Protein AF-A0ABD3XZA3-F1 (afdb_monomer)

Foldseek 3Di:
DLVVLVVQPLPCVVVLVVLVHDPVQLVVLCVVDPNDSSSSSVSSVVVSVVVVVVVVVVVVVVVVVVVVVVVVVVVVVVVVVVVVVVVVVVVD

Structure (mmCIF, N/CA/C/O backbone):
data_AF-A0ABD3XZA3-F1
#
_entry.id   AF-A0ABD3XZA3-F1
#
loop_
_atom_site.group_PDB
_atom_site.id
_atom_site.type_symbol
_atom_site.label_atom_id
_atom_site.label_alt_id
_atom_site.label_comp_id
_atom_site.label_asym_id
_atom_site.label_entity_id
_atom_site.label_seq_id
_atom_site.pdbx_PDB_ins_code
_atom_site.Cartn_x
_atom_site.Cartn_y
_atom_site.Cartn_z
_atom_site.occupancy
_atom_site.B_iso_or_equiv
_atom_site.auth_seq_id
_atom_site.auth_comp_id
_atom_site.auth_asym_id
_atom_site.auth_atom_id
_atom_site.pdbx_PDB_model_num
ATOM 1 N N . MET A 1 1 ? -11.928 10.371 7.374 1.00 76.12 1 MET A N 1
ATOM 2 C CA . MET A 1 1 ? -11.587 9.044 7.939 1.00 76.12 1 MET A CA 1
ATOM 3 C C . MET A 1 1 ? -12.401 8.734 9.190 1.00 76.12 1 MET A C 1
ATOM 5 O O . MET A 1 1 ? -12.997 7.673 9.214 1.00 76.12 1 MET A O 1
ATOM 9 N N . SER A 1 2 ? -12.540 9.650 10.162 1.00 77.19 2 SER A N 1
ATOM 10 C CA . SER A 1 2 ? -13.408 9.431 11.344 1.00 77.19 2 SER A CA 1
ATOM 11 C C . SER A 1 2 ? -14.872 9.103 10.983 1.00 77.19 2 SER A C 1
ATOM 13 O O . SER A 1 2 ? -15.388 8.081 11.413 1.00 77.19 2 SER A O 1
ATOM 15 N N . GLU A 1 3 ? -15.503 9.860 10.079 1.00 81.94 3 GLU A N 1
ATOM 16 C CA . GLU A 1 3 ? -16.878 9.560 9.622 1.00 81.94 3 GLU A CA 1
ATOM 17 C C . GLU A 1 3 ? -17.016 8.263 8.806 1.00 81.94 3 GLU A C 1
ATOM 19 O O . GLU A 1 3 ? -18.106 7.707 8.699 1.00 81.94 3 GLU A O 1
ATOM 24 N N . MET A 1 4 ? -15.923 7.769 8.215 1.00 80.00 4 MET A N 1
ATOM 25 C CA . MET A 1 4 ? -15.923 6.469 7.534 1.00 80.00 4 MET A CA 1
ATOM 26 C C . MET A 1 4 ? -15.790 5.334 8.543 1.00 80.00 4 MET A C 1
ATOM 28 O O . MET A 1 4 ? -16.498 4.347 8.411 1.00 80.00 4 MET A O 1
ATOM 32 N N . ALA A 1 5 ? -14.951 5.497 9.571 1.00 83.62 5 ALA A N 1
ATOM 33 C CA . ALA A 1 5 ? -14.756 4.499 10.620 1.00 83.62 5 ALA A CA 1
ATOM 34 C C . ALA A 1 5 ? -16.076 4.120 11.311 1.00 83.62 5 ALA A C 1
ATOM 36 O O . ALA A 1 5 ? -16.331 2.942 11.521 1.00 83.62 5 ALA A O 1
ATOM 37 N N . LYS A 1 6 ? -16.968 5.094 11.538 1.00 85.94 6 LYS A N 1
ATOM 38 C CA . LYS A 1 6 ? -18.325 4.873 12.079 1.00 85.94 6 LYS A CA 1
ATOM 39 C C . LYS A 1 6 ? -19.229 4.002 11.202 1.00 85.94 6 LYS A C 1
ATOM 41 O O . LYS A 1 6 ? -20.210 3.454 11.689 1.00 85.94 6 LYS A O 1
ATOM 46 N N . LYS A 1 7 ? -18.947 3.934 9.899 1.00 87.81 7 LYS A N 1
ATOM 47 C CA . LYS A 1 7 ? -19.726 3.175 8.909 1.00 87.81 7 LYS A CA 1
ATOM 48 C C . LYS A 1 7 ? -19.112 1.811 8.605 1.00 87.81 7 LYS A C 1
ATOM 50 O O . LYS A 1 7 ? -19.739 1.018 7.906 1.00 87.81 7 LYS A O 1
ATOM 55 N N . ILE A 1 8 ? -17.891 1.553 9.075 1.00 85.25 8 ILE A N 1
ATOM 56 C CA . ILE A 1 8 ? -17.226 0.272 8.863 1.00 85.25 8 ILE A CA 1
ATOM 57 C C . ILE A 1 8 ? -17.884 -0.766 9.784 1.00 85.25 8 ILE A C 1
ATOM 59 O O . ILE A 1 8 ? -18.096 -0.482 10.964 1.00 85.25 8 ILE A O 1
ATOM 63 N N . PRO A 1 9 ? -18.230 -1.959 9.264 1.00 78.69 9 PRO A N 1
ATOM 64 C CA . PRO A 1 9 ? -18.757 -3.044 10.081 1.00 78.69 9 PRO A CA 1
ATOM 65 C C . PRO A 1 9 ? -17.824 -3.382 11.245 1.00 78.69 9 PRO A C 1
ATOM 67 O O . PRO A 1 9 ? -16.608 -3.247 11.128 1.00 78.69 9 PRO A O 1
ATOM 70 N N . ASN A 1 10 ? -18.376 -3.915 12.338 1.00 77.25 10 ASN A N 1
ATOM 71 C CA . ASN A 1 10 ? -17.576 -4.305 13.506 1.00 77.25 10 ASN A CA 1
ATOM 72 C C . ASN A 1 10 ? -16.437 -5.289 13.169 1.00 77.25 10 ASN A C 1
ATOM 74 O O . ASN A 1 10 ? -15.444 -5.334 13.887 1.00 77.25 10 ASN A O 1
ATOM 78 N N . ASP A 1 11 ? -16.547 -6.034 12.064 1.00 82.94 11 ASP A N 1
ATOM 79 C CA . ASP A 1 11 ? -15.471 -6.869 11.526 1.00 82.94 11 ASP A CA 1
ATOM 80 C C . ASP A 1 11 ? -14.640 -6.141 10.452 1.00 82.94 11 ASP A C 1
ATOM 82 O O . ASP A 1 11 ? -14.528 -6.551 9.295 1.00 82.94 11 ASP A O 1
ATOM 86 N N . TRP A 1 12 ? -14.034 -5.022 10.846 1.00 90.94 12 TRP A N 1
ATOM 87 C CA . TRP A 1 12 ? -13.120 -4.246 10.003 1.00 90.94 12 TRP A CA 1
ATOM 88 C C . TRP A 1 12 ? -11.856 -5.032 9.613 1.00 90.94 12 TRP A C 1
ATOM 90 O O . TRP A 1 12 ? -11.142 -4.635 8.693 1.00 90.94 12 TRP A O 1
ATOM 100 N N . SER A 1 13 ? -11.564 -6.139 10.303 1.00 90.56 13 SER A N 1
ATOM 101 C CA . SER A 1 13 ? -10.345 -6.924 10.109 1.00 90.56 13 SER A CA 1
ATOM 102 C C . SER A 1 13 ? -10.301 -7.612 8.743 1.00 90.56 13 SER A C 1
ATOM 104 O O . SER A 1 13 ? -9.249 -7.647 8.106 1.00 90.56 13 SER A O 1
ATOM 106 N N . LEU A 1 14 ? -11.451 -8.078 8.244 1.00 90.62 14 LEU A N 1
ATOM 107 C CA . LEU A 1 14 ? -11.568 -8.613 6.888 1.00 90.62 14 LEU A CA 1
ATOM 108 C C . LEU A 1 14 ? -11.310 -7.526 5.837 1.00 90.62 14 LEU A C 1
ATOM 110 O O . LEU A 1 14 ? -10.559 -7.750 4.889 1.00 90.62 14 LEU A O 1
ATOM 114 N N . LEU A 1 15 ? -11.887 -6.337 6.040 1.00 90.81 15 LEU A N 1
ATOM 115 C CA . LEU A 1 15 ? -11.661 -5.186 5.167 1.00 90.81 15 LEU A CA 1
ATOM 116 C C . LEU A 1 15 ? -10.180 -4.788 5.158 1.00 90.81 15 LEU A C 1
ATOM 118 O O . LEU A 1 15 ? -9.627 -4.533 4.096 1.00 90.81 15 LEU A O 1
ATOM 122 N N . ALA A 1 16 ? -9.511 -4.800 6.312 1.00 91.88 16 ALA A N 1
ATOM 123 C CA . ALA A 1 16 ? -8.084 -4.503 6.404 1.00 91.88 16 ALA A CA 1
ATOM 124 C C . ALA A 1 16 ? -7.237 -5.435 5.521 1.00 91.88 16 ALA A C 1
ATOM 126 O O . ALA A 1 16 ? -6.378 -4.961 4.780 1.00 91.88 16 ALA A O 1
ATOM 127 N N . LYS A 1 17 ? -7.530 -6.744 5.532 1.00 91.81 17 LYS A N 1
ATOM 128 C CA . LYS A 1 17 ? -6.855 -7.715 4.653 1.00 91.81 17 LYS A CA 1
ATOM 129 C C . LYS A 1 17 ? -7.130 -7.437 3.178 1.00 91.81 17 LYS A C 1
ATOM 131 O O . LYS A 1 17 ? -6.217 -7.505 2.363 1.00 91.81 17 LYS A O 1
ATOM 136 N N . GLN A 1 18 ? -8.373 -7.101 2.829 1.00 88.56 18 GLN A N 1
ATOM 137 C CA . GLN A 1 18 ? -8.744 -6.743 1.453 1.00 88.56 18 GLN A CA 1
ATOM 138 C C . GLN A 1 18 ? -8.044 -5.468 0.968 1.00 88.56 18 GLN A C 1
ATOM 140 O O . GLN A 1 18 ? -7.745 -5.346 -0.215 1.00 88.56 18 GLN A O 1
ATOM 145 N N . LEU A 1 19 ? -7.749 -4.546 1.883 1.00 88.19 19 LEU A N 1
ATOM 146 C CA . LEU A 1 19 ? -6.980 -3.329 1.629 1.00 88.19 19 LEU A CA 1
ATOM 147 C C . LEU A 1 19 ? -5.457 -3.564 1.602 1.00 88.19 19 LEU A C 1
ATOM 149 O O . LEU A 1 19 ? -4.699 -2.609 1.449 1.00 88.19 19 LEU A O 1
ATOM 153 N N . GLY A 1 20 ? -5.004 -4.815 1.739 1.00 90.19 20 GLY A N 1
ATOM 154 C CA . GLY A 1 20 ? -3.594 -5.194 1.652 1.00 90.19 20 GLY A CA 1
ATOM 155 C C . GLY A 1 20 ? -2.788 -4.978 2.934 1.00 90.19 20 GLY A C 1
ATOM 156 O O . GLY A 1 20 ? -1.565 -5.085 2.899 1.00 90.19 20 GLY A O 1
ATOM 157 N N . LEU A 1 21 ? -3.436 -4.686 4.067 1.00 91.38 21 LEU A N 1
ATOM 158 C CA . LEU A 1 21 ? -2.743 -4.581 5.352 1.00 91.38 21 LEU A CA 1
ATOM 159 C C . LEU A 1 21 ? -2.297 -5.959 5.847 1.00 91.38 21 LEU A C 1
ATOM 161 O O . LEU A 1 21 ? -3.011 -6.956 5.709 1.00 91.38 21 LEU A O 1
ATOM 165 N N . SER A 1 22 ? -1.121 -5.993 6.470 1.00 93.00 22 SER A N 1
ATOM 166 C CA . SER A 1 22 ? -0.551 -7.210 7.042 1.00 93.00 22 SER A CA 1
ATOM 167 C C . SER A 1 22 ? -1.274 -7.644 8.328 1.00 93.00 22 SER A C 1
ATOM 169 O O . SER A 1 22 ? -1.932 -6.847 9.001 1.00 93.00 22 SER A O 1
ATOM 171 N N . GLU A 1 23 ? -1.112 -8.908 8.732 1.00 93.31 23 GLU A N 1
ATOM 172 C CA . GLU A 1 23 ? -1.609 -9.383 10.038 1.00 93.31 23 GLU A CA 1
ATOM 173 C C . GLU A 1 23 ? -0.969 -8.625 11.213 1.00 93.31 23 GLU A C 1
ATOM 175 O O . GLU A 1 23 ? -1.604 -8.418 12.251 1.00 93.31 23 GLU A O 1
ATOM 180 N N . GLU A 1 24 ? 0.278 -8.175 11.048 1.00 93.75 24 GLU A N 1
ATOM 181 C CA . GLU A 1 24 ? 0.973 -7.348 12.032 1.00 93.75 24 GLU A CA 1
ATOM 182 C C . GLU A 1 24 ? 0.308 -5.973 12.164 1.00 93.75 24 GLU A C 1
ATOM 184 O O . GLU A 1 24 ? 0.045 -5.524 13.281 1.00 93.75 24 GLU A O 1
ATOM 189 N N . ASP A 1 25 ? -0.067 -5.343 11.047 1.00 92.50 25 ASP A N 1
ATOM 190 C CA . ASP A 1 25 ? -0.8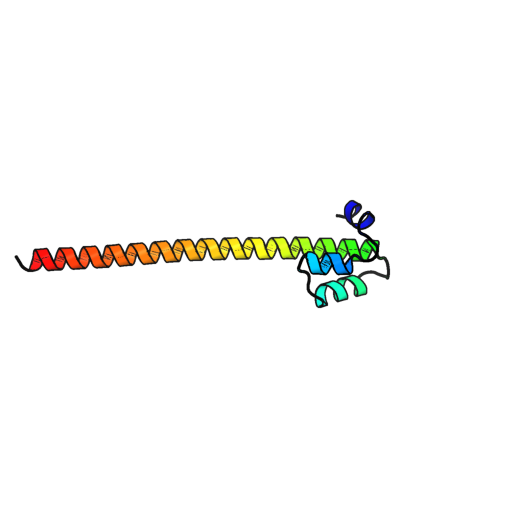15 -4.083 11.050 1.00 92.50 25 ASP A CA 1
ATOM 191 C C . ASP A 1 25 ? -2.185 -4.227 11.710 1.00 92.50 25 ASP A C 1
ATOM 193 O O . ASP A 1 25 ? -2.573 -3.385 12.521 1.00 92.50 25 ASP A O 1
ATOM 197 N N . ILE A 1 26 ? -2.899 -5.315 11.415 1.00 93.00 26 ILE A N 1
ATOM 198 C CA . ILE A 1 26 ? -4.201 -5.615 12.024 1.00 93.00 26 ILE A CA 1
ATOM 199 C C . ILE A 1 26 ? -4.048 -5.814 13.537 1.00 93.00 26 ILE A C 1
ATOM 201 O O . ILE A 1 26 ? -4.837 -5.287 14.324 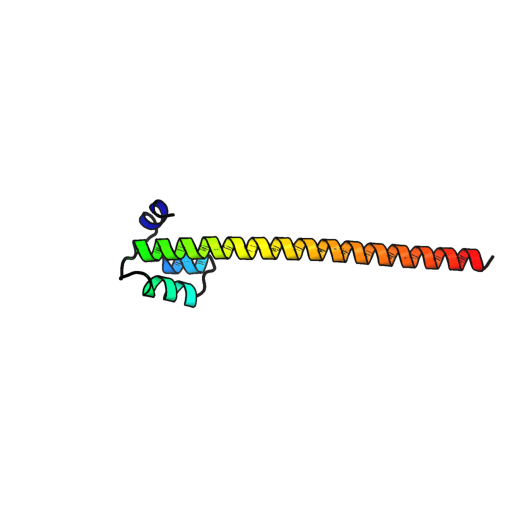1.00 93.00 26 ILE A O 1
ATOM 205 N N . THR A 1 27 ? -3.018 -6.540 13.965 1.00 93.31 27 THR A N 1
ATOM 206 C CA . THR A 1 27 ? -2.728 -6.763 15.389 1.00 93.31 27 THR A CA 1
ATOM 207 C C . THR A 1 27 ? -2.352 -5.454 16.087 1.00 93.31 27 THR A C 1
ATOM 209 O O . THR A 1 27 ? -2.851 -5.147 17.170 1.00 93.31 27 THR A O 1
ATOM 212 N N . SER A 1 28 ? -1.535 -4.631 15.431 1.00 92.75 28 SER A N 1
ATOM 213 C CA . SER A 1 28 ? -1.164 -3.286 15.866 1.00 92.75 28 SER A CA 1
ATOM 214 C C . SER A 1 28 ? -2.390 -2.390 16.072 1.00 92.75 28 SER A C 1
ATOM 216 O O . SER A 1 28 ? -2.483 -1.728 17.109 1.00 92.75 28 SER A O 1
ATOM 218 N N . CYS A 1 29 ? -3.351 -2.395 15.142 1.00 90.81 29 CYS A N 1
ATOM 219 C CA . CYS A 1 29 ? -4.605 -1.650 15.265 1.00 90.81 29 CYS A CA 1
ATOM 220 C C . CYS A 1 29 ? -5.385 -2.054 16.522 1.00 90.81 29 CYS A C 1
ATOM 222 O O . CYS A 1 29 ? -5.742 -1.172 17.300 1.00 90.81 29 CYS A O 1
ATOM 224 N N . LYS A 1 30 ? -5.565 -3.364 16.753 1.00 89.94 30 LYS A N 1
ATOM 225 C CA . LYS A 1 30 ? -6.282 -3.915 17.922 1.00 89.94 30 LYS A CA 1
ATOM 226 C C . LYS A 1 30 ? -5.621 -3.546 19.250 1.00 89.94 30 LYS A C 1
ATOM 228 O O . LYS A 1 30 ? -6.302 -3.206 20.211 1.00 89.94 30 LYS A O 1
ATOM 233 N N . ASN A 1 31 ? -4.290 -3.581 19.301 1.00 87.38 31 ASN A N 1
ATOM 234 C CA . ASN A 1 31 ? -3.536 -3.282 20.521 1.00 87.38 31 ASN A CA 1
ATOM 235 C C . ASN A 1 31 ? -3.476 -1.777 20.841 1.00 87.38 31 ASN A C 1
ATOM 237 O O . ASN A 1 31 ? -3.282 -1.396 21.993 1.00 87.38 31 ASN A O 1
ATOM 241 N N . SER A 1 32 ? -3.619 -0.918 19.828 1.00 79.06 32 SER A N 1
ATOM 242 C CA . SER A 1 32 ? -3.479 0.544 19.963 1.00 79.06 32 SER A CA 1
ATOM 243 C C . SER A 1 32 ? -4.790 1.241 20.333 1.00 79.06 32 SER A C 1
ATOM 245 O O . SER A 1 32 ? -4.808 2.347 20.874 1.00 79.06 32 SER A O 1
ATOM 247 N N . SER A 1 33 ? -5.912 0.598 20.043 1.00 69.50 33 SER A N 1
ATOM 248 C CA . SER A 1 33 ? -7.245 0.995 20.468 1.00 69.50 33 SER A CA 1
ATOM 249 C C . SER A 1 33 ? -7.561 0.390 21.829 1.00 69.50 33 SER A C 1
ATOM 251 O O . SER A 1 33 ?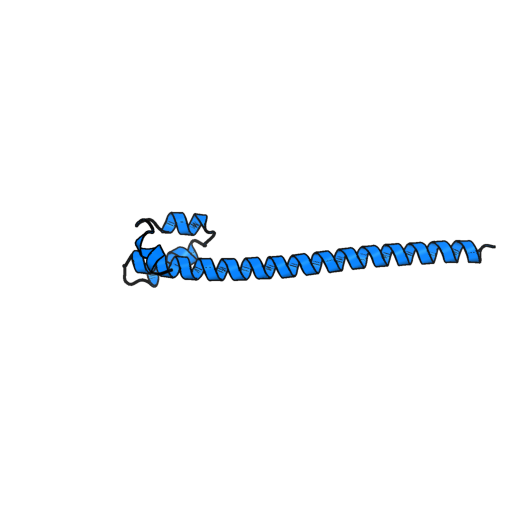 -7.430 -0.810 22.023 1.00 69.50 33 SER A O 1
ATOM 253 N N . LYS A 1 34 ? -8.066 1.182 22.772 1.00 77.81 34 LYS A N 1
ATOM 254 C CA . LYS A 1 34 ? -8.524 0.709 24.093 1.00 77.81 34 LYS A CA 1
ATOM 255 C C . LYS A 1 34 ? -9.817 -0.145 24.017 1.00 77.81 34 LYS A C 1
ATOM 257 O O . LYS A 1 34 ? -10.760 0.124 24.751 1.00 77.81 34 LYS A O 1
ATOM 262 N N . GLY A 1 35 ? -9.904 -1.100 23.088 1.00 74.44 35 GLY A N 1
ATOM 263 C CA . GLY A 1 35 ? -11.071 -1.954 22.831 1.00 74.44 35 GLY A CA 1
ATOM 264 C C . GLY A 1 35 ? -12.233 -1.281 22.090 1.00 74.44 35 GLY A C 1
ATOM 265 O O . GLY A 1 35 ? -13.333 -1.823 22.067 1.00 74.44 35 GLY A O 1
ATOM 266 N N . SER A 1 36 ? -12.032 -0.088 21.516 1.00 86.38 36 SER A N 1
ATOM 267 C CA . SER A 1 36 ? -13.051 0.586 20.701 1.00 86.38 36 SER A CA 1
ATOM 268 C C . SER A 1 36 ? -12.890 0.210 19.231 1.00 86.38 36 SER A C 1
ATOM 270 O O . SER A 1 36 ? -11.931 0.636 18.590 1.00 86.38 36 SER A O 1
ATOM 272 N N . THR A 1 37 ? -13.871 -0.511 18.690 1.00 86.50 37 THR A N 1
ATOM 273 C CA . THR A 1 37 ? -13.905 -0.956 17.288 1.00 86.50 37 THR A CA 1
ATOM 274 C C . THR A 1 37 ? -13.899 0.206 16.289 1.00 86.50 37 THR A C 1
ATOM 276 O O . THR A 1 37 ? -13.271 0.119 15.239 1.00 86.50 37 THR A O 1
ATOM 279 N N . GLU A 1 38 ? -14.530 1.337 16.622 1.00 88.12 38 GLU A N 1
ATOM 280 C CA . GLU A 1 38 ? -14.463 2.549 15.791 1.00 88.12 38 GLU A CA 1
ATOM 281 C C . GLU A 1 38 ? -13.033 3.101 15.736 1.00 88.12 38 GLU A C 1
ATOM 283 O O . GLU A 1 38 ? -12.538 3.476 14.672 1.00 88.12 38 GLU A O 1
ATOM 288 N N . ASN A 1 39 ? -12.340 3.119 16.877 1.00 88.88 39 ASN A N 1
ATOM 289 C CA . ASN A 1 39 ? -10.966 3.598 16.939 1.00 88.88 39 ASN A CA 1
ATOM 290 C C . ASN A 1 39 ? -9.999 2.634 16.233 1.00 88.88 39 ASN A C 1
ATOM 292 O O . ASN A 1 39 ? -9.078 3.082 15.555 1.00 88.88 39 ASN A O 1
ATOM 296 N 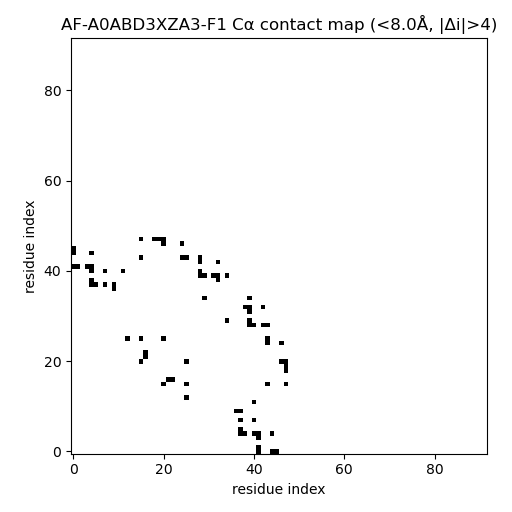N . GLU A 1 40 ? -10.235 1.326 16.334 1.00 91.56 40 GLU A N 1
ATOM 297 C CA . GLU A 1 40 ? -9.526 0.307 15.550 1.00 91.56 40 GLU A CA 1
ATOM 298 C C . GLU A 1 40 ? -9.661 0.566 14.048 1.00 91.56 40 GLU A C 1
ATOM 300 O O . GLU A 1 40 ? -8.655 0.688 13.346 1.00 91.56 40 GLU A O 1
ATOM 305 N N . ALA A 1 41 ? -10.899 0.722 13.569 1.00 91.38 41 ALA A N 1
ATOM 306 C CA . ALA A 1 41 ? -11.199 0.994 12.169 1.00 91.38 41 ALA A CA 1
ATOM 307 C C . ALA A 1 41 ? -10.587 2.327 11.702 1.00 91.38 41 ALA A C 1
ATOM 309 O O . ALA A 1 41 ? -10.072 2.423 10.588 1.00 91.38 41 ALA A O 1
ATOM 310 N N . PHE A 1 42 ? -10.576 3.354 12.556 1.00 91.12 42 PHE A N 1
ATOM 311 C CA . PHE A 1 42 ? -9.923 4.627 12.259 1.00 91.12 42 PHE A CA 1
ATOM 312 C C . PHE A 1 42 ? -8.401 4.489 12.108 1.00 91.12 42 PHE A C 1
ATOM 314 O O . PHE A 1 42 ? -7.832 5.024 11.152 1.00 91.12 42 PHE A O 1
ATOM 321 N N . ILE A 1 43 ? -7.738 3.767 13.018 1.00 91.69 43 ILE A N 1
ATOM 322 C CA . ILE A 1 43 ? -6.289 3.516 12.952 1.00 91.69 43 ILE A CA 1
ATOM 323 C C . ILE A 1 43 ? -5.957 2.675 11.715 1.00 91.69 43 ILE A C 1
ATOM 325 O O . ILE A 1 43 ? -4.995 2.980 11.009 1.00 91.69 43 ILE A O 1
ATOM 329 N N . MET A 1 44 ? -6.776 1.665 11.416 1.00 93.69 44 MET A N 1
ATOM 330 C CA . MET A 1 44 ? -6.652 0.836 10.217 1.00 93.69 44 MET A CA 1
ATOM 331 C C . MET A 1 44 ? -6.688 1.684 8.944 1.00 93.69 44 MET A C 1
ATOM 333 O O . MET A 1 44 ? -5.762 1.621 8.135 1.00 93.69 44 MET A O 1
ATOM 337 N N . LEU A 1 45 ? -7.693 2.554 8.807 1.00 92.00 45 LEU A N 1
ATOM 338 C CA . LEU A 1 45 ? -7.800 3.459 7.663 1.00 92.00 45 LEU A CA 1
ATOM 339 C C . LEU A 1 45 ? -6.585 4.397 7.560 1.00 92.00 45 LEU A C 1
ATOM 341 O O . LEU A 1 45 ? -6.102 4.667 6.460 1.00 92.00 45 LEU A O 1
ATOM 345 N N . CYS A 1 46 ? -6.065 4.882 8.696 1.00 90.56 46 CYS A N 1
ATOM 346 C CA . CYS A 1 46 ? -4.844 5.695 8.739 1.00 90.56 46 CYS A CA 1
ATOM 347 C C . CYS A 1 46 ? -3.631 4.948 8.187 1.00 90.56 46 CYS A C 1
ATOM 349 O O . CYS A 1 46 ? -2.904 5.513 7.370 1.00 90.56 46 CYS A O 1
ATOM 351 N N . LYS A 1 47 ? -3.433 3.694 8.600 1.00 91.19 47 LYS A N 1
ATOM 352 C CA . LYS A 1 47 ? -2.342 2.848 8.108 1.00 91.19 47 LYS A CA 1
ATOM 353 C C . LYS A 1 47 ? -2.482 2.539 6.623 1.00 91.19 47 LYS A C 1
ATOM 355 O O . LYS A 1 47 ? -1.511 2.703 5.891 1.00 91.19 47 LYS A O 1
ATOM 360 N N . TRP A 1 48 ? -3.682 2.171 6.174 1.00 92.25 48 TRP A N 1
ATOM 361 C CA . TRP A 1 48 ? -3.936 1.887 4.762 1.00 92.25 48 TRP A CA 1
ATOM 362 C C . TRP A 1 48 ? -3.566 3.076 3.870 1.00 92.25 48 TRP A C 1
ATOM 364 O O . TRP A 1 48 ? -2.796 2.920 2.929 1.00 92.25 48 TRP A O 1
ATOM 374 N N . ARG A 1 49 ? -4.007 4.288 4.228 1.00 90.06 49 ARG A N 1
ATOM 375 C CA . ARG A 1 49 ? -3.686 5.503 3.464 1.00 90.06 49 ARG A CA 1
ATOM 376 C C . ARG A 1 49 ? -2.178 5.760 3.354 1.00 90.06 49 ARG A C 1
ATOM 378 O O . ARG A 1 49 ? -1.708 6.255 2.335 1.00 90.06 49 ARG A O 1
ATOM 385 N N . VAL A 1 50 ? -1.421 5.483 4.416 1.00 86.75 50 VAL A N 1
ATOM 386 C CA . VAL A 1 50 ? 0.043 5.640 4.394 1.00 86.75 50 VAL A CA 1
ATOM 387 C C . VAL A 1 50 ? 0.680 4.577 3.501 1.00 86.75 50 VAL A C 1
ATOM 389 O O . VAL A 1 50 ? 1.532 4.914 2.686 1.00 86.75 50 VAL A O 1
ATOM 392 N N . SER A 1 51 ? 0.240 3.323 3.612 1.00 84.62 51 SER A N 1
ATOM 393 C CA . SER A 1 51 ? 0.723 2.222 2.771 1.00 84.62 51 SER A CA 1
ATOM 394 C C . SER A 1 51 ? 0.464 2.479 1.283 1.00 84.62 51 SER A C 1
ATOM 396 O O . SER A 1 51 ? 1.381 2.352 0.476 1.00 84.62 51 SER A O 1
ATOM 398 N N . GLU A 1 52 ? -0.735 2.941 0.927 1.00 83.00 52 GLU A N 1
ATOM 399 C CA . GLU A 1 52 ? -1.094 3.304 -0.448 1.00 83.00 52 GLU A CA 1
ATOM 400 C C . GLU A 1 52 ? -0.174 4.401 -1.012 1.00 83.00 52 GLU A C 1
ATOM 402 O O . GLU A 1 52 ? 0.296 4.305 -2.146 1.00 83.00 52 GLU A O 1
ATOM 407 N N . ALA A 1 53 ? 0.133 5.432 -0.218 1.00 80.12 53 ALA A N 1
ATOM 408 C CA . ALA A 1 53 ? 1.038 6.501 -0.637 1.00 80.12 53 ALA A CA 1
ATOM 409 C C . ALA A 1 53 ? 2.466 5.992 -0.901 1.00 80.12 53 ALA A C 1
ATOM 411 O O . ALA A 1 53 ? 3.086 6.402 -1.884 1.00 80.12 53 ALA A O 1
ATOM 412 N N . VAL A 1 54 ? 2.971 5.086 -0.055 1.00 81.19 54 VAL A N 1
ATOM 413 C CA . VAL A 1 54 ? 4.294 4.466 -0.229 1.00 81.19 54 VAL A CA 1
ATOM 414 C C . VAL A 1 54 ? 4.325 3.626 -1.504 1.00 81.19 54 VAL A C 1
ATOM 416 O O . VAL A 1 54 ? 5.181 3.865 -2.353 1.00 81.19 54 VAL A O 1
ATOM 419 N N . ILE A 1 55 ? 3.350 2.735 -1.697 1.00 82.50 55 ILE A N 1
ATOM 420 C CA . ILE A 1 55 ? 3.259 1.881 -2.894 1.00 82.50 55 ILE A CA 1
ATOM 421 C C . ILE A 1 55 ? 3.209 2.731 -4.167 1.00 82.50 55 ILE A C 1
ATOM 423 O O . ILE A 1 55 ? 3.950 2.479 -5.115 1.00 82.50 55 ILE A O 1
ATOM 427 N N . ASN A 1 56 ? 2.381 3.777 -4.187 1.00 80.94 56 ASN A N 1
ATOM 428 C CA . ASN A 1 56 ? 2.302 4.670 -5.339 1.00 80.94 56 ASN A CA 1
ATOM 429 C C . ASN A 1 56 ? 3.652 5.340 -5.626 1.00 80.94 56 ASN A C 1
ATOM 431 O O . ASN A 1 56 ? 4.058 5.414 -6.783 1.00 80.94 56 ASN A O 1
ATOM 435 N N . SER A 1 57 ? 4.370 5.792 -4.593 1.00 86.56 57 SER A N 1
ATOM 436 C CA . SER A 1 57 ? 5.702 6.383 -4.769 1.00 86.56 57 SER A CA 1
ATOM 437 C C . SER A 1 57 ? 6.726 5.387 -5.324 1.00 86.56 57 SER A C 1
ATOM 439 O O . SER A 1 57 ? 7.493 5.742 -6.216 1.00 86.56 57 SER A O 1
ATOM 441 N N . GLU A 1 58 ? 6.694 4.130 -4.876 1.00 85.94 58 GLU A N 1
ATOM 442 C CA . GLU A 1 58 ? 7.562 3.070 -5.396 1.00 85.94 58 GLU A CA 1
ATOM 443 C C . GLU A 1 58 ? 7.258 2.764 -6.868 1.00 85.94 58 GLU A C 1
ATOM 445 O O . GLU A 1 58 ? 8.182 2.625 -7.668 1.00 85.94 58 GLU A O 1
ATOM 450 N N . ILE A 1 59 ? 5.978 2.737 -7.257 1.00 88.25 59 ILE A N 1
ATOM 451 C CA . ILE A 1 59 ? 5.564 2.569 -8.659 1.00 88.2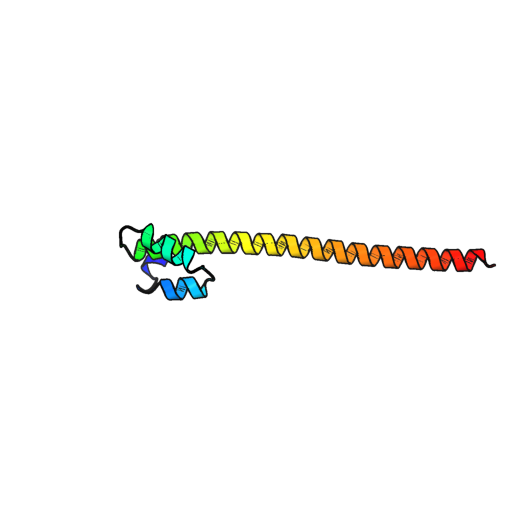5 59 ILE A CA 1
ATOM 452 C C . ILE A 1 59 ? 6.102 3.704 -9.536 1.00 88.25 59 ILE A C 1
ATOM 454 O O . ILE A 1 59 ? 6.605 3.439 -10.627 1.00 88.25 59 ILE A O 1
ATOM 458 N N . TYR A 1 60 ? 6.032 4.958 -9.075 1.00 85.88 60 TYR A N 1
ATOM 459 C CA . TYR A 1 60 ? 6.610 6.084 -9.818 1.00 85.88 60 TYR A CA 1
ATOM 460 C C . TYR A 1 60 ? 8.116 5.907 -10.030 1.00 85.88 60 TYR A C 1
ATOM 462 O O . TYR A 1 60 ? 8.586 6.026 -11.159 1.00 85.88 60 TYR A O 1
ATOM 470 N N . VAL A 1 61 ? 8.855 5.539 -8.980 1.00 90.88 61 VAL A N 1
ATOM 471 C CA . VAL A 1 61 ? 10.301 5.281 -9.077 1.00 90.88 61 VAL A CA 1
ATOM 472 C C . VAL A 1 61 ? 10.604 4.143 -10.057 1.00 90.88 61 VAL A C 1
ATOM 474 O O . VAL A 1 61 ? 11.531 4.249 -10.859 1.00 90.88 61 VAL A O 1
ATOM 477 N N . LEU A 1 62 ? 9.825 3.059 -10.032 1.00 91.50 62 LEU A N 1
ATOM 478 C CA . LEU A 1 62 ? 10.000 1.943 -10.963 1.00 91.50 62 LEU A CA 1
ATOM 479 C C . LEU A 1 62 ? 9.744 2.354 -12.417 1.00 91.50 62 LEU A C 1
ATOM 481 O O . LEU A 1 62 ? 10.514 1.969 -13.296 1.00 91.50 62 LEU A O 1
ATOM 485 N N . ASN A 1 63 ? 8.710 3.157 -12.673 1.00 90.62 63 ASN A N 1
ATOM 486 C CA . ASN A 1 63 ? 8.423 3.671 -14.013 1.00 90.62 63 ASN A CA 1
ATOM 487 C C . ASN A 1 63 ? 9.560 4.557 -14.541 1.00 90.62 63 ASN A C 1
ATOM 489 O O . ASN A 1 63 ? 9.957 4.412 -15.698 1.00 90.62 63 ASN A O 1
ATOM 493 N N . ASP A 1 64 ? 10.132 5.412 -13.692 1.00 91.38 64 ASP A N 1
ATOM 494 C CA . ASP A 1 64 ? 11.286 6.235 -14.063 1.00 91.38 64 ASP A CA 1
ATOM 495 C C . ASP A 1 64 ? 12.502 5.366 -14.420 1.00 91.38 64 ASP A C 1
ATOM 497 O O . ASP A 1 64 ? 13.173 5.603 -15.429 1.00 91.38 64 ASP A O 1
ATOM 501 N N . ILE A 1 65 ? 12.765 4.311 -13.640 1.00 93.25 65 ILE A N 1
ATOM 502 C CA . ILE A 1 65 ? 13.846 3.356 -13.924 1.00 93.25 65 ILE A CA 1
ATOM 503 C C . ILE A 1 65 ? 13.623 2.654 -15.269 1.00 93.25 65 ILE A C 1
ATOM 505 O O . ILE A 1 65 ? 14.569 2.526 -16.048 1.00 93.25 65 ILE A O 1
ATOM 509 N N . ILE A 1 66 ? 12.394 2.225 -15.568 1.00 93.06 66 ILE A N 1
ATOM 510 C CA . ILE A 1 66 ? 12.058 1.603 -16.857 1.00 93.06 66 ILE A CA 1
ATOM 511 C C . ILE A 1 66 ? 12.349 2.571 -18.009 1.00 93.06 66 ILE A C 1
ATOM 513 O O . ILE A 1 66 ? 13.052 2.195 -18.947 1.00 93.06 66 ILE A O 1
ATOM 517 N N . GLY A 1 67 ? 11.917 3.832 -17.909 1.00 90.69 67 GLY A N 1
ATOM 518 C CA . GLY A 1 67 ? 12.192 4.839 -18.940 1.00 90.69 67 GLY A CA 1
ATOM 519 C C . GLY A 1 67 ? 13.692 5.098 -19.152 1.00 90.69 67 GLY A C 1
ATOM 520 O O . GLY A 1 67 ? 14.160 5.259 -20.286 1.00 90.69 67 GLY A O 1
ATOM 521 N N . ILE A 1 68 ? 14.487 5.076 -18.076 1.00 90.94 68 ILE A N 1
ATOM 522 C CA . ILE A 1 68 ? 15.953 5.169 -18.163 1.00 90.94 68 ILE A CA 1
ATOM 523 C C . ILE A 1 68 ? 16.531 3.957 -18.905 1.00 90.94 68 ILE A C 1
ATOM 525 O O . ILE A 1 68 ? 17.383 4.127 -19.781 1.00 90.94 68 ILE A O 1
ATOM 529 N N . LEU A 1 69 ? 16.072 2.742 -18.593 1.00 89.50 69 LEU A N 1
ATOM 530 C CA . LEU A 1 69 ? 16.543 1.515 -19.245 1.00 89.50 69 LEU A CA 1
ATOM 531 C C . LEU A 1 69 ? 16.215 1.496 -20.743 1.00 89.50 69 LEU A C 1
ATOM 533 O O . LEU A 1 69 ? 17.087 1.163 -21.547 1.00 89.50 69 LEU A O 1
ATOM 537 N N . GLU A 1 70 ? 15.009 1.909 -21.130 1.00 91.75 70 GLU A N 1
ATOM 538 C CA . GLU A 1 70 ? 14.613 2.049 -22.538 1.00 91.75 70 GLU A CA 1
ATOM 539 C C . GLU A 1 70 ? 15.511 3.056 -23.270 1.00 91.75 70 GLU A C 1
ATOM 541 O O . GLU A 1 70 ? 16.008 2.795 -24.369 1.00 91.75 70 GLU A O 1
ATOM 546 N N . THR A 1 71 ? 15.810 4.187 -22.625 1.00 91.06 71 THR A N 1
ATOM 547 C CA . THR A 1 71 ? 16.726 5.197 -23.172 1.00 91.06 71 THR A CA 1
ATOM 548 C C . THR A 1 71 ? 18.135 4.630 -23.367 1.00 91.06 71 THR A C 1
ATOM 550 O O . THR A 1 71 ? 18.754 4.840 -24.413 1.00 91.06 71 THR A O 1
ATOM 553 N N . MET A 1 72 ? 18.648 3.865 -22.399 1.00 91.38 72 MET A N 1
ATOM 554 C CA . MET A 1 72 ? 19.958 3.213 -22.503 1.00 91.38 72 MET A CA 1
ATOM 555 C C . MET A 1 72 ? 20.008 2.176 -23.632 1.00 91.38 72 MET A C 1
ATOM 557 O O . MET A 1 72 ? 21.000 2.114 -24.363 1.00 91.38 72 MET A O 1
ATOM 561 N N . GLN A 1 73 ? 18.950 1.380 -23.806 1.00 91.69 73 GLN A N 1
ATOM 562 C CA . GLN A 1 73 ? 18.850 0.420 -24.908 1.00 91.69 73 GLN A C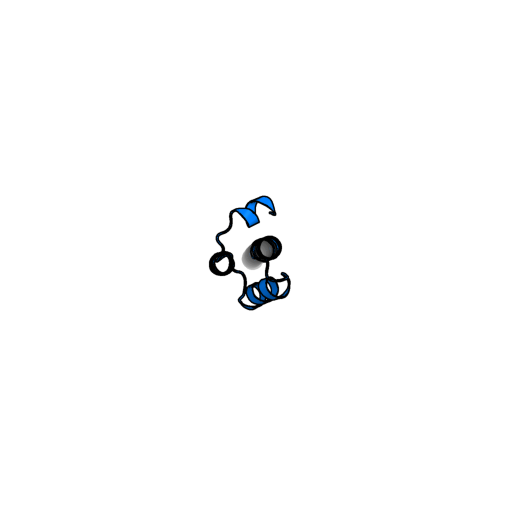A 1
ATOM 563 C C . GLN A 1 73 ? 18.885 1.126 -26.269 1.00 91.69 73 GLN A C 1
ATOM 565 O O . GLN A 1 73 ? 19.651 0.724 -27.147 1.00 91.69 73 GLN A O 1
ATOM 570 N N . ASN A 1 74 ? 18.147 2.228 -26.415 1.00 91.12 74 ASN A N 1
ATOM 571 C CA . ASN A 1 74 ? 18.150 3.036 -27.636 1.00 91.12 74 ASN A CA 1
ATOM 572 C C . ASN A 1 74 ? 19.538 3.622 -27.946 1.00 91.12 74 ASN A C 1
ATOM 574 O O . ASN A 1 74 ? 19.996 3.566 -29.090 1.00 91.12 74 ASN A O 1
ATOM 578 N N . LEU A 1 75 ? 20.247 4.133 -26.933 1.00 91.44 75 LEU A N 1
ATOM 579 C CA . LEU A 1 75 ? 21.613 4.647 -27.094 1.00 91.44 75 LEU A CA 1
ATOM 580 C C . LEU A 1 75 ? 22.602 3.557 -27.524 1.00 91.44 75 LEU A C 1
ATOM 582 O O . LEU A 1 75 ? 23.471 3.814 -28.359 1.00 91.44 75 LEU A O 1
ATOM 586 N N . ASN A 1 76 ? 22.465 2.339 -26.996 1.00 91.50 76 ASN A N 1
ATOM 587 C CA . ASN A 1 76 ? 23.278 1.204 -27.432 1.00 91.50 76 ASN A CA 1
ATOM 588 C C . ASN A 1 76 ? 23.006 0.847 -28.901 1.00 91.50 76 ASN A C 1
ATOM 590 O O . ASN A 1 76 ? 23.957 0.683 -29.665 1.00 91.50 76 ASN A O 1
ATOM 594 N N . GLY A 1 77 ? 21.738 0.832 -29.325 1.00 90.50 77 GLY A N 1
ATOM 595 C CA . GLY A 1 77 ? 21.377 0.630 -30.732 1.00 90.50 77 GLY A CA 1
ATOM 596 C C . GLY A 1 77 ? 21.977 1.695 -31.658 1.00 90.50 77 GLY A C 1
ATOM 597 O O . GLY A 1 77 ? 22.558 1.367 -32.694 1.00 90.50 77 GLY A O 1
ATOM 598 N N . LEU A 1 78 ? 21.926 2.970 -31.254 1.00 90.38 78 LEU A N 1
ATOM 599 C CA . LEU A 1 78 ? 22.544 4.067 -32.006 1.00 90.38 78 LEU A CA 1
ATOM 600 C C . LEU A 1 78 ? 24.070 3.909 -32.095 1.00 90.38 78 LEU A C 1
ATOM 602 O O . LEU A 1 78 ? 24.653 4.088 -33.164 1.00 90.38 78 LEU A O 1
ATOM 606 N N . LYS A 1 79 ? 24.724 3.539 -30.989 1.00 92.25 79 LYS A N 1
ATOM 607 C CA . LYS A 1 79 ? 26.170 3.282 -30.942 1.00 92.25 79 LYS A CA 1
ATOM 608 C C . LYS A 1 79 ? 26.580 2.172 -31.912 1.00 92.25 79 LYS A C 1
ATOM 610 O O . LYS A 1 79 ? 27.595 2.305 -32.599 1.00 92.25 79 LYS A O 1
ATOM 615 N N . ASP A 1 80 ? 25.806 1.095 -31.980 1.00 94.31 80 ASP A N 1
ATOM 616 C CA . ASP A 1 80 ? 26.084 -0.029 -32.872 1.00 94.31 80 ASP A CA 1
ATOM 617 C C . ASP A 1 80 ? 25.874 0.343 -34.343 1.00 94.31 80 ASP A C 1
ATOM 619 O O . ASP A 1 80 ? 26.720 0.018 -35.180 1.00 94.31 80 ASP A O 1
ATOM 623 N N . TYR A 1 81 ? 24.825 1.112 -34.648 1.00 90.88 81 TYR A N 1
ATOM 624 C CA . TYR A 1 81 ? 24.588 1.657 -35.986 1.00 90.88 81 TYR A CA 1
ATOM 625 C C . TYR A 1 81 ? 25.729 2.572 -36.458 1.00 90.88 81 TYR A C 1
ATOM 627 O O . TYR A 1 81 ? 2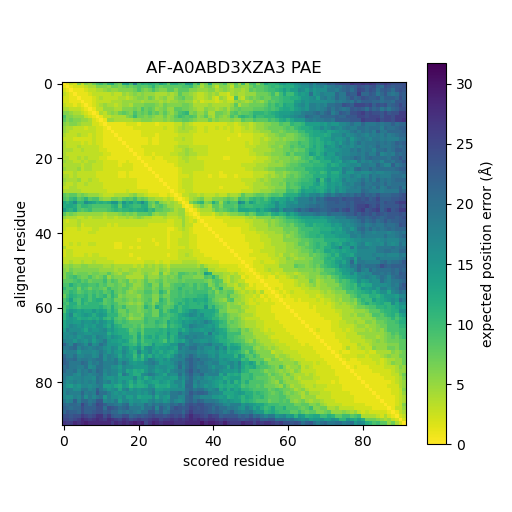6.242 2.417 -37.572 1.00 90.88 81 TYR A O 1
ATOM 635 N N . VAL A 1 82 ? 26.179 3.495 -35.599 1.00 92.69 82 VAL A N 1
ATOM 636 C CA . VAL A 1 82 ? 27.313 4.385 -35.900 1.00 92.69 82 VAL A CA 1
ATOM 637 C C . VAL A 1 82 ? 28.579 3.568 -36.159 1.00 92.69 82 VAL A C 1
ATOM 639 O O . VAL A 1 82 ? 29.271 3.808 -37.149 1.00 92.69 82 VAL A O 1
ATOM 642 N N . ARG A 1 83 ? 28.862 2.555 -35.326 1.00 94.31 83 ARG A N 1
ATOM 643 C CA . ARG A 1 83 ? 30.018 1.667 -35.525 1.00 94.31 83 ARG A CA 1
ATOM 644 C C . ARG A 1 83 ? 29.942 0.923 -36.859 1.00 94.31 83 ARG A C 1
ATOM 646 O O . ARG A 1 83 ? 30.946 0.839 -37.561 1.00 94.31 83 ARG A O 1
ATOM 653 N N . HIS A 1 84 ? 28.776 0.380 -37.206 1.00 92.69 84 HIS A N 1
ATOM 654 C CA . HIS A 1 84 ? 28.576 -0.331 -38.468 1.00 92.69 84 HIS A CA 1
ATOM 655 C C . HIS A 1 84 ? 28.828 0.577 -39.676 1.00 92.69 84 HIS A C 1
ATOM 657 O O . HIS A 1 84 ? 29.583 0.211 -40.576 1.00 92.69 84 HIS A O 1
ATOM 663 N N . THR A 1 85 ? 28.269 1.787 -39.645 1.00 92.12 85 THR A N 1
ATOM 664 C CA . THR A 1 85 ? 28.411 2.770 -4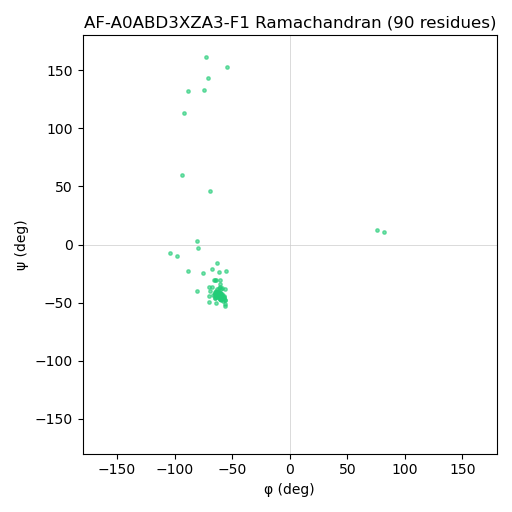0.725 1.00 92.12 85 THR A CA 1
ATOM 665 C C . THR A 1 85 ? 29.870 3.196 -40.912 1.00 92.12 85 THR A C 1
ATOM 667 O O . THR A 1 85 ? 30.372 3.198 -42.033 1.00 92.12 85 THR A O 1
ATOM 670 N N . LEU A 1 86 ? 30.594 3.482 -39.821 1.00 92.81 86 LEU A N 1
ATOM 671 C CA . LEU A 1 86 ? 32.023 3.820 -39.880 1.00 92.81 86 LEU A CA 1
ATOM 672 C C . LEU A 1 86 ? 32.863 2.683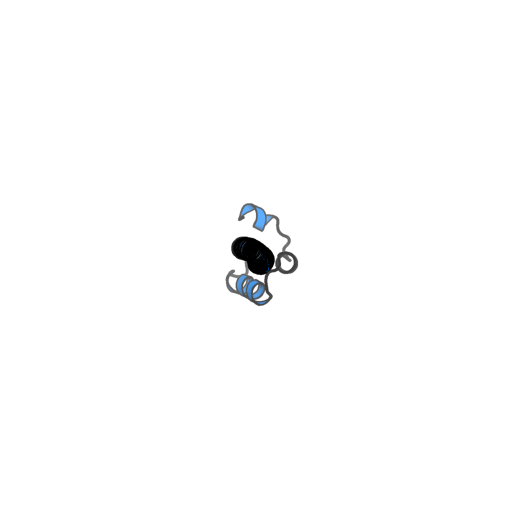 -40.477 1.00 92.81 86 LEU A C 1
ATOM 674 O O . LEU A 1 86 ? 33.742 2.934 -41.300 1.00 92.81 86 LEU A O 1
ATOM 678 N N . ASN A 1 87 ? 32.575 1.434 -40.102 1.00 91.69 87 ASN A N 1
ATOM 679 C CA . ASN A 1 87 ? 33.263 0.264 -40.648 1.00 91.69 87 ASN A CA 1
ATOM 680 C C . ASN A 1 87 ? 33.003 0.054 -42.146 1.00 91.69 87 ASN A C 1
ATOM 682 O O . ASN A 1 87 ? 33.865 -0.508 -42.816 1.00 91.69 87 ASN A O 1
ATOM 686 N N . MET A 1 88 ? 31.834 0.450 -42.659 1.00 91.62 88 MET A N 1
ATOM 687 C CA . MET A 1 88 ? 31.553 0.404 -44.097 1.00 91.62 88 MET A CA 1
ATOM 688 C C . MET A 1 88 ? 32.366 1.455 -44.849 1.00 91.62 88 MET A C 1
ATOM 690 O O . MET A 1 88 ? 33.062 1.110 -45.792 1.00 91.62 88 MET A O 1
ATOM 694 N N . ILE A 1 89 ? 32.344 2.705 -44.379 1.00 91.00 89 ILE A N 1
ATOM 695 C CA . ILE A 1 89 ? 33.052 3.821 -45.027 1.00 91.00 89 ILE A CA 1
ATOM 696 C C . ILE A 1 89 ? 34.577 3.632 -44.974 1.00 91.00 89 ILE A C 1
ATOM 698 O O . ILE A 1 89 ? 35.280 4.073 -45.868 1.00 91.00 89 ILE A O 1
ATOM 702 N N . SER A 1 90 ? 35.105 2.965 -43.943 1.00 82.25 90 SER A N 1
ATOM 703 C CA . SER A 1 90 ? 36.555 2.742 -43.795 1.00 82.25 90 SER A CA 1
ATOM 704 C C . SER A 1 90 ? 37.104 1.598 -44.661 1.00 82.25 90 SER A C 1
ATOM 706 O O . SER A 1 90 ? 38.297 1.307 -44.587 1.00 82.25 90 SER A O 1
ATOM 708 N N . LYS A 1 91 ? 36.240 0.883 -45.395 1.00 68.56 91 LYS A N 1
ATOM 709 C CA . LYS A 1 91 ? 36.613 -0.234 -46.279 1.00 68.56 91 LYS A CA 1
ATOM 710 C C . LYS A 1 91 ? 36.604 0.135 -47.768 1.00 68.56 91 LYS A C 1
ATOM 712 O O . LYS A 1 91 ? 37.048 -0.698 -48.557 1.00 68.56 91 LYS A O 1
ATOM 717 N N . ASP A 1 92 ? 36.129 1.332 -48.107 1.00 52.28 92 ASP A N 1
ATOM 718 C CA . ASP A 1 92 ? 36.243 1.964 -49.429 1.00 52.28 92 ASP A CA 1
ATOM 719 C C . ASP A 1 92 ? 37.483 2.875 -49.479 1.00 52.28 92 ASP A C 1
ATOM 721 O O . ASP A 1 92 ? 38.102 2.971 -50.564 1.00 52.28 92 ASP A O 1
#

Nearest PDB structures (foldseek):
  4o6x-assembly3_A  TM=9.159E-01  e=3.994E-01  Homo sapiens
  3ezq-assembly1_B  TM=6.242E-01  e=5.528E-01  Homo sapiens

pLDDT: mean 87.78, std 6.67, range [52.28, 94.31]

Sequence (92 aa):
MSEMAKKIPNDWSLLAKQLGLSEEDITSCKNSSKGSTENEAFIMLCKWRVSEAVINSEIYVLNDIIGILETMQNLNGLKDYVRHTLNMISKD

Organism: Sinanodonta woodiana (NCBI:txid1069815)

Secondary structure (DSSP, 8-state):
-HHHHTTS-S-HHHHHHHTT--HHHHHHHHHHSSS-HHHHHHHHHHHHHHHHHHHHHHHHHHHHHHHHHHHHHHHHHHHHHHHHHHHHHTT-

Solvent-accessible surface area (backbone atoms only — not comparable to full-atom values): 5138 Å² total; per-residue (Å²): 101,70,80,51,18,74,70,50,59,89,70,43,66,62,54,40,48,76,68,69,49,50,74,66,55,56,49,49,24,56,72,71,22,94,80,41,62,49,54,21,37,34,47,44,53,54,50,46,56,53,51,52,54,51,52,53,51,51,51,52,54,51,52,53,51,50,55,50,50,54,52,52,52,52,52,51,53,51,52,51,52,53,52,53,52,52,58,55,65,74,73,114

Radius of gyration: 26.0 Å; Cα contacts (8 Å, |Δi|>4): 42; chains: 1; bounding box: 56×19×74 Å

Mean predicted aligned error: 9.28 Å

InterPro domains:
  IPR000488 Death domain [PF00531] (7-56)
  IPR000488 Death domain [PS50017] (1-85)
  IPR011029 Death-like domain superfamily [G3DSA:1.10.533.10] (1-75)
  IPR011029 Death-like domain superfamily [SSF47986] (4-52)